Protein AF-A0A8R1IIU6-F1 (afdb_monomer_lite)

Secondary structure (DSSP, 8-state):
-BTTB----SS-SSSPPPP-TT--EEEEEETTTTEEEEEETTEEEEEEEES--SS---------STT---------S----

InterPro domains:
  IPR003877 SPRY domain [PF00622] (11-72)
  IPR013320 Concanavalin A-like lectin/glucanase domain superfamily [SSF49899] (4-78)
  IPR043136 B30.2/SPRY domain superfamily [G3DSA:2.60.120.920] (1-74)
  IPR050672 F-box/SPRY and SOCS box protein families [PTHR12245] (1-73)

Foldseek 3Di:
DPPPDDPDDFPPDDPDDDDDPPWDKDWDQDLPQQWIFIDTPNRTRDTPDHNNDNDDDDDDDDDDDPPDDDDDDDPDDDDDD

Structure (mmCIF, N/CA/C/O backbone):
data_AF-A0A8R1IIU6-F1
#
_entry.id   AF-A0A8R1IIU6-F1
#
loop_
_atom_site.group_PDB
_atom_site.id
_atom_site.type_symbol
_atom_site.label_atom_id
_atom_site.label_alt_id
_atom_site.label_comp_id
_atom_site.label_asym_id
_atom_site.label_entity_id
_atom_site.label_seq_id
_atom_site.pdbx_PDB_ins_code
_atom_site.Cartn_x
_atom_site.Cartn_y
_atom_site.Cartn_z
_atom_site.occupancy
_atom_site.B_iso_or_equiv
_atom_site.auth_seq_id
_atom_site.auth_comp_id
_atom_site.auth_asym_id
_atom_site.auth_atom_id
_atom_site.pdbx_PDB_model_num
ATOM 1 N N . MET A 1 1 ? -4.337 -11.357 -4.988 1.00 58.53 1 MET A N 1
ATOM 2 C CA . MET A 1 1 ? -4.845 -12.719 -4.718 1.00 58.53 1 MET A CA 1
ATOM 3 C C . MET A 1 1 ? -4.772 -12.966 -3.225 1.00 58.53 1 MET A C 1
ATOM 5 O O . MET A 1 1 ? -3.782 -12.579 -2.622 1.00 58.53 1 MET A O 1
ATOM 9 N N . HIS A 1 2 ? -5.789 -13.581 -2.638 1.00 67.06 2 HIS A N 1
ATOM 10 C CA . HIS A 1 2 ? -5.772 -14.072 -1.264 1.00 67.06 2 HIS A CA 1
ATOM 11 C C . HIS A 1 2 ? -6.029 -15.576 -1.327 1.00 67.06 2 HIS A C 1
ATOM 13 O O . HIS A 1 2 ? -7.010 -15.991 -1.939 1.00 67.06 2 HIS A O 1
ATOM 19 N N . ASN A 1 3 ? -5.113 -16.389 -0.796 1.00 77.31 3 ASN A N 1
ATOM 20 C CA . ASN A 1 3 ? -5.179 -17.857 -0.878 1.00 77.31 3 ASN A CA 1
ATOM 21 C C . ASN A 1 3 ? -5.411 -18.380 -2.311 1.00 77.31 3 ASN A C 1
ATOM 23 O O . ASN A 1 3 ? -6.251 -19.240 -2.553 1.00 77.31 3 ASN A O 1
ATOM 27 N N . GLY A 1 4 ? -4.701 -17.800 -3.286 1.00 76.75 4 GLY A N 1
ATOM 28 C CA . GLY A 1 4 ? -4.807 -18.179 -4.700 1.00 76.75 4 GLY A CA 1
ATOM 29 C C . GLY A 1 4 ? -6.054 -17.663 -5.428 1.00 76.75 4 GLY A C 1
ATOM 30 O O . GLY A 1 4 ? -6.166 -17.873 -6.629 1.00 76.75 4 GLY A O 1
ATOM 31 N N . GLN A 1 5 ? -6.963 -16.954 -4.749 1.00 78.19 5 GLN A N 1
ATOM 32 C CA . GLN A 1 5 ? -8.178 -16.415 -5.363 1.00 78.19 5 GLN A CA 1
ATOM 33 C C . GLN A 1 5 ? -8.077 -14.899 -5.601 1.00 78.19 5 GLN A C 1
ATOM 35 O O . GLN A 1 5 ? -7.613 -14.153 -4.725 1.00 78.19 5 GLN A O 1
ATOM 40 N N . PRO A 1 6 ? -8.480 -14.391 -6.778 1.00 75.00 6 PRO A N 1
ATOM 41 C CA . PRO A 1 6 ? -8.626 -12.959 -6.999 1.00 75.00 6 PRO A CA 1
ATOM 42 C C . PRO A 1 6 ? -9.845 -12.437 -6.222 1.00 75.00 6 PRO A C 1
ATOM 44 O O . PRO A 1 6 ? -10.945 -12.957 -6.355 1.00 75.00 6 PRO A O 1
ATOM 47 N N . LEU A 1 7 ? -9.653 -11.390 -5.416 1.00 77.38 7 LEU A N 1
ATOM 48 C CA . LEU A 1 7 ? -10.728 -10.771 -4.621 1.00 77.38 7 LEU A CA 1
ATOM 49 C C . LEU A 1 7 ? -11.465 -9.643 -5.370 1.00 77.38 7 LEU A C 1
ATOM 51 O O . LEU A 1 7 ? -12.380 -9.029 -4.828 1.00 77.38 7 LEU A O 1
ATOM 55 N N . GLY A 1 8 ? -11.056 -9.353 -6.607 1.00 79.00 8 GLY A N 1
ATOM 56 C CA . GLY A 1 8 ? -11.583 -8.271 -7.435 1.00 79.00 8 GLY A CA 1
ATOM 57 C C . GLY A 1 8 ? -10.479 -7.403 -8.035 1.00 79.00 8 GLY A C 1
ATOM 58 O O . GLY A 1 8 ? -9.290 -7.696 -7.896 1.00 79.00 8 GLY A O 1
ATOM 59 N N . VAL A 1 9 ? -10.898 -6.332 -8.709 1.00 82.19 9 VAL A N 1
ATOM 60 C CA . VAL A 1 9 ? -10.017 -5.318 -9.299 1.00 82.19 9 VAL A CA 1
ATOM 61 C C . VAL A 1 9 ? -10.033 -4.069 -8.418 1.00 82.19 9 VAL A C 1
ATOM 63 O O . VAL A 1 9 ? -11.090 -3.648 -7.944 1.00 82.19 9 VAL A O 1
ATOM 66 N N . TYR A 1 10 ? -8.855 -3.493 -8.202 1.00 85.38 10 TYR A N 1
ATOM 67 C CA . TYR A 1 10 ? -8.648 -2.227 -7.508 1.00 85.38 10 TYR A CA 1
ATOM 68 C C . TYR A 1 10 ? -7.776 -1.313 -8.386 1.00 85.38 10 TYR A C 1
ATOM 70 O O . TYR A 1 10 ? -6.827 -1.822 -8.986 1.00 85.38 10 TYR A O 1
ATOM 78 N N . PRO A 1 11 ? -8.031 0.006 -8.432 1.00 86.88 11 PRO A N 1
ATOM 79 C CA . PRO A 1 11 ? -9.189 0.699 -7.859 1.00 86.88 11 PRO A CA 1
ATOM 80 C C . PRO A 1 11 ? -10.494 0.354 -8.593 1.00 86.88 11 PRO A C 1
ATOM 82 O O . PRO A 1 11 ? -10.489 0.020 -9.778 1.00 86.88 11 PRO A O 1
ATOM 85 N N . LYS A 1 12 ? -11.633 0.423 -7.890 1.00 77.56 12 LYS A N 1
ATOM 86 C CA . LYS A 1 12 ? -12.966 0.188 -8.478 1.00 77.56 12 LYS A CA 1
ATOM 87 C C . LYS A 1 12 ? -13.437 1.428 -9.250 1.00 77.56 12 LYS A C 1
ATOM 89 O O . LYS A 1 12 ? -14.391 2.085 -8.848 1.00 77.56 12 LYS A O 1
ATOM 94 N N . MET A 1 13 ? -12.745 1.762 -10.334 1.00 73.94 13 MET A N 1
ATOM 95 C CA . MET A 1 13 ? -13.059 2.906 -11.193 1.00 73.94 13 MET A CA 1
ATOM 96 C C . MET A 1 13 ? -13.127 2.495 -12.664 1.00 73.94 13 MET A C 1
ATOM 98 O O . MET A 1 13 ? -12.509 1.513 -13.076 1.00 73.94 13 MET A O 1
ATOM 102 N N . ASN A 1 14 ? -13.891 3.245 -13.459 1.00 58.72 14 ASN A N 1
ATOM 103 C CA . ASN A 1 14 ? -13.944 3.037 -14.901 1.00 58.72 14 ASN A CA 1
ATOM 104 C C . ASN A 1 14 ? -12.626 3.547 -15.515 1.00 58.72 14 ASN A C 1
ATOM 106 O O . ASN A 1 14 ? -12.306 4.721 -15.349 1.00 58.72 14 ASN A O 1
ATOM 110 N N . ASN A 1 15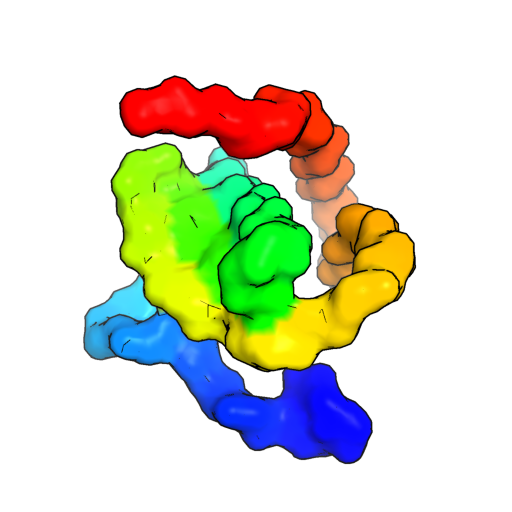 ? -11.872 2.665 -16.183 1.00 65.44 15 ASN A N 1
ATOM 111 C CA . ASN A 1 15 ? -10.524 2.913 -16.721 1.00 65.44 15 ASN A CA 1
ATOM 112 C C . ASN A 1 15 ? -9.461 3.270 -15.648 1.00 65.44 15 ASN A C 1
ATOM 114 O O . ASN A 1 15 ? -9.052 4.429 -15.552 1.00 65.44 15 ASN A O 1
ATOM 118 N N . PRO A 1 16 ? -9.006 2.300 -14.828 1.00 65.75 16 PRO A N 1
ATOM 119 C CA . PRO A 1 16 ? -8.009 2.561 -13.794 1.00 65.75 16 PRO A CA 1
ATOM 120 C C . PRO A 1 16 ? -6.700 3.083 -14.409 1.00 65.75 16 PRO A C 1
ATOM 122 O O . PRO A 1 16 ? -6.271 2.573 -15.451 1.00 65.75 16 PRO A O 1
ATOM 125 N N . PRO A 1 17 ? -6.052 4.084 -13.784 1.00 65.56 17 PRO A N 1
ATOM 126 C CA . PRO A 1 17 ? -4.801 4.623 -14.288 1.00 65.56 17 PRO A CA 1
ATOM 127 C C . PRO A 1 17 ? -3.741 3.521 -14.348 1.00 65.56 17 PRO A C 1
ATOM 129 O O . PRO A 1 17 ? -3.580 2.733 -13.412 1.00 65.56 17 PRO A O 1
ATOM 132 N N . LYS A 1 18 ? -3.026 3.452 -15.473 1.00 71.44 18 LYS A N 1
ATOM 133 C CA . LYS A 1 18 ? -1.847 2.594 -15.595 1.00 71.44 18 LYS A CA 1
ATOM 134 C C . LYS A 1 18 ? -0.697 3.261 -14.851 1.00 71.44 18 LYS A C 1
ATOM 136 O O . LYS A 1 18 ? -0.565 4.474 -14.925 1.00 71.44 18 LYS A O 1
ATOM 141 N N . TYR A 1 19 ? 0.116 2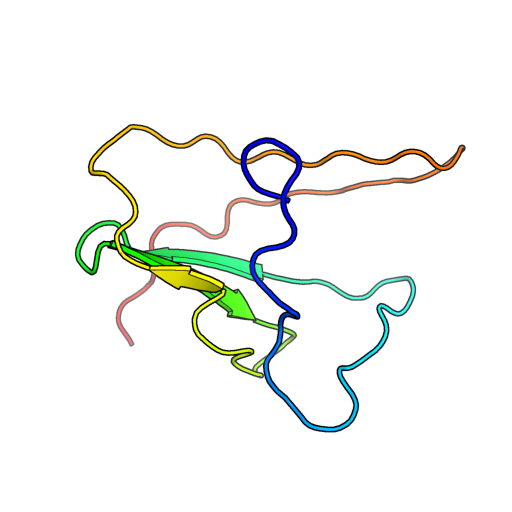.458 -14.168 1.00 69.25 19 TYR A N 1
ATOM 142 C CA . TYR A 1 19 ? 1.354 2.947 -13.572 1.00 69.25 19 TYR A CA 1
ATOM 143 C C . TYR A 1 19 ? 2.265 3.513 -14.663 1.00 69.25 19 TYR A C 1
ATOM 145 O O . TYR A 1 19 ? 2.570 2.813 -15.636 1.00 69.25 19 TYR A O 1
ATOM 153 N N . GLU A 1 20 ? 2.715 4.747 -14.477 1.00 73.69 20 GLU A N 1
ATOM 154 C CA . GLU A 1 20 ? 3.733 5.377 -15.310 1.00 73.69 20 GLU A CA 1
ATOM 155 C C . GLU A 1 20 ? 5.076 5.413 -14.571 1.00 73.69 20 GLU A C 1
ATOM 157 O O . GLU A 1 20 ? 5.154 5.608 -13.356 1.00 73.69 20 GLU A O 1
ATOM 162 N N . MET A 1 21 ? 6.169 5.199 -15.306 1.00 70.50 21 MET A N 1
ATOM 163 C CA . MET A 1 21 ? 7.508 5.191 -14.719 1.00 70.50 21 MET A CA 1
ATOM 164 C C . MET A 1 21 ? 7.805 6.546 -14.060 1.00 70.50 21 MET A C 1
ATOM 166 O O . MET A 1 21 ? 7.682 7.593 -14.690 1.00 70.50 21 MET A O 1
ATOM 170 N N . GLY A 1 22 ? 8.211 6.519 -12.789 1.00 76.50 22 GLY A N 1
ATOM 171 C CA . GLY A 1 22 ? 8.453 7.725 -11.990 1.00 76.50 22 GLY A CA 1
ATOM 172 C C . GLY A 1 22 ? 7.254 8.183 -11.153 1.00 76.50 22 GLY A C 1
ATOM 173 O O . GLY A 1 22 ? 7.417 9.062 -10.302 1.00 76.50 22 GLY A O 1
ATOM 174 N N . GLU A 1 23 ? 6.077 7.567 -11.311 1.00 82.38 23 GLU A N 1
ATOM 175 C CA . GLU A 1 23 ? 4.951 7.827 -10.419 1.00 82.38 23 GLU A CA 1
ATOM 176 C C . GLU A 1 23 ? 5.247 7.358 -8.990 1.00 82.38 23 GLU A C 1
ATOM 178 O O . GLU A 1 23 ? 5.837 6.301 -8.742 1.00 82.38 23 GLU A O 1
ATOM 183 N N . ARG A 1 24 ? 4.784 8.162 -8.029 1.00 88.19 24 ARG A N 1
ATOM 184 C CA . ARG A 1 24 ? 4.798 7.837 -6.603 1.00 88.19 24 ARG A CA 1
ATOM 185 C C . ARG A 1 24 ? 3.389 7.476 -6.168 1.00 88.19 24 ARG A C 1
ATOM 187 O O . ARG A 1 24 ? 2.459 8.259 -6.360 1.00 88.19 24 ARG A O 1
ATOM 194 N N . ILE A 1 25 ? 3.260 6.330 -5.516 1.00 90.75 25 ILE A N 1
ATOM 195 C CA . ILE A 1 25 ? 2.031 5.909 -4.853 1.00 90.75 25 ILE A CA 1
ATOM 196 C C . ILE A 1 25 ? 2.250 5.943 -3.342 1.00 90.75 25 ILE A C 1
ATOM 198 O O . ILE A 1 25 ? 3.300 5.529 -2.849 1.00 90.75 25 ILE A O 1
ATOM 202 N N . ARG A 1 26 ? 1.275 6.465 -2.599 1.00 92.88 26 ARG A N 1
ATOM 203 C CA . ARG A 1 26 ? 1.264 6.404 -1.135 1.00 92.88 26 ARG A CA 1
ATOM 204 C C . ARG A 1 26 ? 0.348 5.281 -0.689 1.00 92.88 26 ARG A C 1
ATOM 206 O O . ARG A 1 26 ? -0.746 5.132 -1.221 1.00 92.88 26 ARG A O 1
ATOM 213 N N . MET A 1 27 ? 0.794 4.521 0.303 1.00 93.19 27 MET A N 1
ATOM 214 C CA . MET A 1 27 ? -0.028 3.550 1.016 1.00 93.19 27 MET A CA 1
ATOM 215 C C . MET A 1 27 ? -0.344 4.114 2.397 1.00 93.19 27 MET A C 1
ATOM 217 O O . MET A 1 27 ? 0.566 4.541 3.107 1.00 93.19 27 MET A O 1
ATOM 221 N N . ILE A 1 28 ? -1.621 4.110 2.766 1.00 93.50 28 ILE A N 1
ATOM 222 C CA . ILE A 1 28 ? -2.094 4.551 4.072 1.00 93.50 28 ILE A CA 1
ATOM 223 C C . ILE A 1 28 ? -2.713 3.344 4.768 1.00 93.50 28 ILE A C 1
ATOM 225 O O . ILE A 1 28 ? -3.523 2.624 4.180 1.00 93.50 28 ILE A O 1
ATOM 229 N N . ILE A 1 29 ? -2.317 3.129 6.021 1.00 92.44 29 ILE A N 1
ATOM 230 C CA . ILE A 1 29 ? -2.902 2.126 6.910 1.00 92.44 29 ILE A CA 1
ATOM 231 C C . ILE A 1 29 ? -3.495 2.878 8.095 1.00 92.44 29 ILE A C 1
ATOM 233 O O . ILE A 1 29 ? -2.763 3.455 8.896 1.00 92.44 29 ILE A O 1
ATOM 237 N N . ASP A 1 30 ? -4.820 2.877 8.182 1.00 90.94 30 ASP A N 1
ATOM 238 C CA . ASP A 1 30 ? -5.561 3.400 9.322 1.00 90.94 30 ASP A CA 1
ATOM 239 C C . ASP A 1 30 ? -5.885 2.220 10.249 1.00 90.94 30 ASP A C 1
ATOM 241 O O . ASP A 1 30 ? -6.812 1.441 10.004 1.00 90.94 30 ASP A O 1
ATOM 245 N N . CYS A 1 31 ? -5.050 2.053 11.277 1.00 88.19 31 CYS A N 1
ATOM 246 C CA . CYS A 1 31 ? -5.178 0.970 12.251 1.00 88.19 31 CYS A CA 1
ATOM 247 C C . CYS A 1 31 ? -6.424 1.113 13.135 1.00 88.19 31 CYS A C 1
ATOM 249 O O . CYS A 1 31 ? -6.940 0.093 13.580 1.00 88.19 31 CYS A O 1
ATOM 251 N N . ASP A 1 32 ? -6.913 2.338 13.356 1.00 89.50 32 ASP A N 1
ATOM 252 C CA . ASP A 1 32 ? -8.082 2.601 14.202 1.00 89.50 32 ASP A CA 1
ATOM 253 C C . ASP A 1 32 ? -9.377 2.270 13.454 1.00 89.50 32 ASP A C 1
ATOM 255 O O . ASP A 1 32 ? -10.298 1.666 14.002 1.00 89.50 32 ASP A O 1
ATOM 259 N N . LYS A 1 33 ? -9.445 2.625 12.165 1.00 92.44 33 LYS A N 1
ATOM 260 C CA . LYS A 1 33 ? -10.579 2.280 11.295 1.00 92.44 33 LYS A CA 1
ATOM 261 C C . LYS A 1 33 ? -10.470 0.890 10.674 1.00 92.44 33 LYS A C 1
ATOM 263 O O . LYS A 1 33 ? -11.405 0.466 9.996 1.00 92.44 33 LYS A O 1
ATOM 268 N N . HIS A 1 34 ? -9.358 0.185 10.874 1.00 92.94 34 HIS A N 1
ATOM 269 C CA . HIS A 1 34 ? -9.089 -1.129 10.285 1.00 92.94 34 HIS A CA 1
ATOM 270 C C . HIS A 1 34 ? -9.191 -1.141 8.749 1.00 92.94 34 HIS A C 1
ATOM 272 O O . HIS A 1 34 ? -9.715 -2.090 8.151 1.00 92.94 34 HIS A O 1
ATOM 278 N N . VAL A 1 35 ? -8.685 -0.088 8.097 1.00 94.38 35 VAL A N 1
ATOM 279 C CA . VAL A 1 35 ? -8.694 0.051 6.633 1.00 94.38 35 VAL A CA 1
ATOM 280 C C . VAL A 1 35 ? -7.322 0.399 6.072 1.00 94.38 35 VAL A C 1
ATOM 282 O O . VAL A 1 35 ? -6.493 1.033 6.719 1.00 94.38 35 VAL A O 1
ATOM 285 N N . GLY A 1 36 ? -7.095 -0.005 4.827 1.00 93.12 36 GLY A N 1
ATOM 286 C CA . GLY A 1 36 ? -5.902 0.321 4.060 1.00 93.12 36 GLY A CA 1
ATOM 287 C C . GLY A 1 36 ? -6.288 0.788 2.668 1.00 93.12 36 GLY A C 1
ATOM 288 O O . GLY A 1 36 ? -7.182 0.218 2.035 1.00 93.12 36 GLY A O 1
ATOM 289 N N . TYR A 1 37 ? -5.629 1.834 2.190 1.00 93.12 37 TYR A N 1
ATOM 290 C CA . TYR A 1 37 ? -5.920 2.439 0.897 1.00 93.12 37 TYR A CA 1
ATOM 291 C C . TYR A 1 37 ? -4.675 3.055 0.271 1.00 93.12 37 TYR A C 1
ATOM 293 O O . TYR A 1 37 ? -3.630 3.184 0.913 1.00 93.12 37 TYR A O 1
ATOM 301 N N . PHE A 1 38 ? -4.795 3.418 -1.003 1.00 92.19 38 PHE A N 1
ATOM 302 C CA . PHE A 1 38 ? -3.723 4.065 -1.743 1.00 92.19 38 PHE A CA 1
ATOM 303 C C . PHE A 1 38 ? -4.136 5.449 -2.225 1.00 92.19 38 PHE A C 1
ATOM 305 O O . PHE A 1 38 ? -5.305 5.703 -2.522 1.00 92.19 38 PHE A O 1
ATOM 312 N N . GLU A 1 39 ? -3.145 6.320 -2.353 1.00 91.12 39 GLU A N 1
ATOM 313 C CA . GLU A 1 39 ? -3.286 7.638 -2.956 1.00 91.12 39 GLU A CA 1
ATOM 314 C C . GLU A 1 39 ? -2.234 7.835 -4.043 1.00 91.12 39 GLU A C 1
ATOM 316 O O . GLU A 1 39 ? -1.088 7.390 -3.913 1.00 91.12 39 GLU A O 1
ATOM 321 N N . ARG A 1 40 ? -2.605 8.567 -5.090 1.00 87.50 40 ARG A N 1
ATOM 322 C CA . ARG A 1 40 ? -1.692 9.000 -6.147 1.00 87.50 40 ARG A CA 1
ATOM 323 C C . ARG A 1 40 ? -1.691 10.522 -6.206 1.00 87.50 40 ARG A C 1
ATOM 325 O O . ARG A 1 40 ? -2.683 11.135 -6.582 1.00 87.50 40 ARG A O 1
ATOM 332 N N . GLY A 1 41 ? -0.5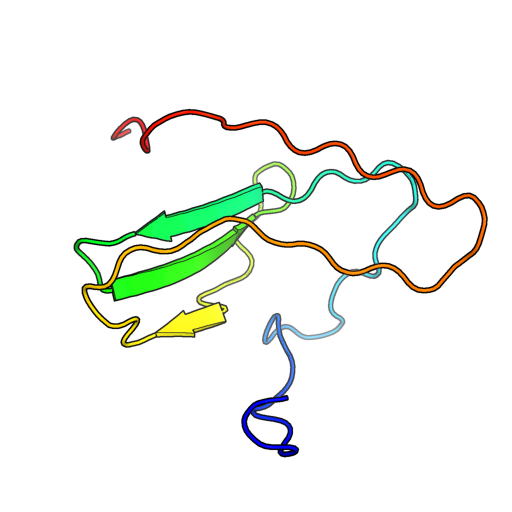90 11.156 -5.807 1.00 84.69 41 GLY A N 1
ATOM 333 C CA . GLY A 1 41 ? -0.537 12.620 -5.720 1.00 84.69 41 GLY A CA 1
ATOM 334 C C . GLY A 1 41 ? -1.509 13.160 -4.666 1.00 84.69 41 GLY A C 1
ATOM 335 O O . GLY A 1 41 ? -1.212 13.081 -3.481 1.00 84.69 41 GLY A O 1
ATOM 336 N N . THR A 1 42 ? -2.648 13.713 -5.075 1.00 83.94 42 THR A N 1
ATOM 337 C CA . THR A 1 42 ? -3.752 14.153 -4.194 1.00 83.94 42 THR A CA 1
ATOM 338 C C . THR A 1 42 ? -5.028 13.327 -4.391 1.00 83.94 42 THR A C 1
ATOM 340 O O . THR A 1 42 ? -6.044 13.593 -3.757 1.00 83.94 42 THR A O 1
ATOM 343 N N . GLU A 1 43 ? -4.986 12.324 -5.269 1.00 88.19 43 GLU A N 1
ATOM 344 C CA . GLU A 1 43 ? -6.128 11.497 -5.641 1.00 88.19 43 GLU A CA 1
ATOM 345 C C . GLU A 1 43 ? -6.275 10.305 -4.685 1.00 88.19 43 GLU A C 1
ATOM 347 O O . GLU A 1 43 ? -5.360 9.488 -4.550 1.00 88.19 43 GLU A O 1
ATOM 352 N N . PHE A 1 44 ? -7.444 10.189 -4.048 1.00 90.31 44 PHE A N 1
ATOM 353 C CA . PHE A 1 44 ? -7.834 9.026 -3.250 1.00 90.31 44 PHE A CA 1
ATOM 354 C C . PHE A 1 44 ? -8.380 7.914 -4.152 1.00 90.31 44 PHE A C 1
ATOM 356 O O . PHE A 1 44 ? -9.351 8.120 -4.877 1.00 90.31 44 PHE A O 1
ATOM 363 N N . LEU A 1 45 ? -7.791 6.717 -4.077 1.00 90.44 45 LEU A N 1
ATOM 364 C CA . LEU A 1 45 ? -8.109 5.600 -4.978 1.00 90.44 45 LEU A CA 1
ATOM 365 C C . LEU A 1 45 ? -9.142 4.606 -4.402 1.00 90.44 45 LEU A C 1
ATOM 367 O O . LEU A 1 45 ? -9.393 3.552 -4.990 1.00 90.44 45 LEU A O 1
ATOM 371 N N . GLY A 1 46 ? -9.774 4.939 -3.273 1.00 91.50 46 GLY A N 1
ATOM 372 C CA . GLY A 1 46 ? -10.753 4.080 -2.603 1.00 91.50 46 GLY A CA 1
ATOM 373 C C . GLY A 1 46 ? -10.139 3.124 -1.576 1.00 91.50 46 GLY A C 1
ATOM 374 O O . GLY A 1 46 ? -8.926 2.971 -1.473 1.00 91.50 46 GLY A O 1
ATOM 375 N N . ILE A 1 47 ? -10.992 2.450 -0.798 1.00 92.88 47 ILE A N 1
ATOM 376 C CA . ILE A 1 47 ? -10.554 1.447 0.187 1.00 92.88 47 ILE A CA 1
ATOM 377 C C . ILE A 1 47 ? -10.089 0.183 -0.547 1.00 92.88 47 ILE A C 1
ATOM 379 O O . ILE A 1 47 ? -10.872 -0.444 -1.264 1.00 92.88 47 ILE A O 1
ATOM 383 N N . ALA A 1 48 ? -8.827 -0.200 -0.345 1.00 91.94 48 ALA A N 1
ATOM 384 C CA . ALA A 1 48 ? -8.244 -1.419 -0.907 1.00 91.94 48 ALA A CA 1
ATOM 385 C C . ALA A 1 48 ? -8.460 -2.629 0.012 1.00 91.94 48 ALA A C 1
ATOM 387 O O . ALA A 1 48 ? -8.777 -3.723 -0.452 1.00 91.94 48 ALA A O 1
ATOM 388 N N . PHE A 1 49 ? -8.314 -2.416 1.320 1.00 91.25 49 PHE A N 1
ATOM 389 C CA . PHE A 1 49 ? -8.451 -3.440 2.347 1.00 91.25 49 PHE A CA 1
ATOM 390 C C . PHE A 1 49 ? -9.374 -2.932 3.451 1.00 91.25 49 PHE A C 1
ATOM 392 O O . PHE A 1 49 ? -9.169 -1.840 3.978 1.00 91.25 49 PHE A O 1
ATOM 399 N N . SER A 1 50 ? -10.377 -3.728 3.807 1.00 92.19 50 SER A N 1
ATOM 400 C CA . SER A 1 50 ? -11.253 -3.498 4.955 1.00 92.19 50 SER A CA 1
ATOM 401 C C . SER A 1 50 ? -11.086 -4.617 5.977 1.00 92.19 50 SER A C 1
ATOM 403 O O . SER A 1 50 ? -10.636 -5.712 5.634 1.00 92.19 50 SER A O 1
ATOM 405 N N . ASN A 1 51 ? -11.464 -4.343 7.227 1.00 92.50 51 ASN A N 1
ATOM 406 C CA . ASN A 1 51 ? -11.376 -5.294 8.336 1.00 92.50 51 ASN A CA 1
ATOM 407 C C . ASN A 1 51 ? -9.946 -5.818 8.552 1.00 92.50 51 ASN A C 1
ATOM 409 O O . ASN A 1 51 ? -9.734 -7.003 8.813 1.00 92.50 51 ASN A O 1
ATOM 413 N N . ILE A 1 52 ? -8.953 -4.934 8.411 1.00 91.31 52 ILE A N 1
ATOM 414 C CA . ILE A 1 52 ? -7.556 -5.265 8.686 1.00 91.31 52 ILE A CA 1
ATOM 415 C C . ILE A 1 52 ? -7.431 -5.638 10.174 1.00 91.31 52 ILE A C 1
ATOM 417 O O . ILE A 1 52 ? -7.817 -4.837 11.025 1.00 91.31 52 ILE A O 1
ATOM 421 N N . PRO A 1 53 ? -6.897 -6.821 10.527 1.00 90.56 53 PRO A N 1
ATOM 422 C CA . PRO A 1 53 ? -6.835 -7.244 11.922 1.00 90.56 53 PRO A CA 1
ATOM 423 C C . PRO A 1 53 ? -5.893 -6.341 12.742 1.00 90.56 53 PRO A C 1
ATOM 425 O O . PRO A 1 53 ? -4.954 -5.783 12.173 1.00 90.56 53 PRO A O 1
ATOM 428 N N . PRO A 1 54 ? -6.088 -6.213 14.069 1.00 88.44 54 PRO A N 1
ATOM 429 C CA . PRO A 1 54 ? -5.246 -5.407 14.964 1.00 88.44 54 PRO A CA 1
ATOM 430 C C . PRO A 1 54 ? -3.886 -6.081 15.222 1.00 88.44 54 PRO A C 1
ATOM 432 O O . PRO A 1 54 ? -3.542 -6.450 16.343 1.00 88.44 54 PRO A O 1
ATOM 435 N N . LEU A 1 55 ? -3.122 -6.301 14.158 1.00 89.75 55 LEU A N 1
ATOM 436 C CA . LEU A 1 55 ? -1.812 -6.932 14.183 1.00 89.75 55 LEU A CA 1
ATOM 437 C C . LEU A 1 55 ? -0.739 -5.924 13.786 1.00 89.75 55 LEU A C 1
ATOM 439 O O . LEU A 1 55 ? -1.005 -4.859 13.232 1.00 89.75 55 LEU A O 1
ATOM 443 N N . ARG A 1 56 ? 0.514 -6.280 14.062 1.00 87.62 56 ARG A N 1
ATOM 444 C CA . ARG A 1 56 ? 1.653 -5.503 13.587 1.00 87.62 56 ARG A CA 1
ATOM 445 C C . ARG A 1 56 ? 1.890 -5.800 12.108 1.00 87.62 56 ARG A C 1
ATOM 447 O O . ARG A 1 56 ? 2.218 -6.930 11.753 1.00 87.62 56 ARG A O 1
ATOM 454 N N . PHE A 1 57 ? 1.761 -4.777 11.269 1.00 86.94 57 PHE A N 1
ATOM 455 C CA . PHE A 1 57 ? 2.077 -4.850 9.844 1.00 86.94 57 PHE A CA 1
ATOM 456 C C . PHE A 1 57 ? 3.466 -4.297 9.557 1.00 86.94 57 PHE A C 1
ATOM 458 O O . PHE A 1 57 ? 3.960 -3.415 10.259 1.00 86.94 57 PHE A O 1
ATOM 465 N N . TYR A 1 58 ? 4.070 -4.808 8.490 1.00 90.38 58 TYR A N 1
ATOM 466 C CA . TYR A 1 58 ? 5.348 -4.347 7.974 1.00 90.38 58 TYR A CA 1
ATOM 467 C C . TYR A 1 58 ? 5.170 -3.992 6.497 1.00 90.38 58 TYR A C 1
ATOM 469 O O . TYR A 1 58 ? 4.565 -4.781 5.764 1.00 90.38 58 TYR A O 1
ATOM 477 N N . PRO A 1 59 ? 5.663 -2.828 6.044 1.00 90.81 59 PRO A N 1
ATOM 478 C CA . PRO A 1 59 ? 5.665 -2.494 4.628 1.00 90.81 59 PRO A CA 1
ATOM 479 C C . PRO A 1 59 ? 6.432 -3.544 3.816 1.00 90.81 59 PRO A C 1
ATOM 481 O O . PRO A 1 59 ? 7.507 -3.983 4.223 1.00 90.81 59 PRO A O 1
ATOM 484 N N . ALA A 1 60 ? 5.891 -3.938 2.665 1.00 92.00 60 ALA A N 1
ATOM 485 C CA . ALA A 1 60 ? 6.504 -4.930 1.789 1.00 92.00 60 ALA A CA 1
ATOM 486 C C . ALA A 1 60 ? 6.241 -4.597 0.316 1.00 92.00 60 ALA A C 1
ATOM 488 O O . ALA A 1 60 ? 5.160 -4.126 -0.037 1.00 92.00 60 ALA A O 1
ATOM 489 N N . VAL A 1 61 ? 7.226 -4.869 -0.544 1.00 90.75 61 VAL A N 1
ATOM 490 C CA . VAL A 1 61 ? 7.128 -4.752 -2.007 1.00 90.75 61 VAL A CA 1
ATOM 491 C C . VAL A 1 61 ? 7.776 -5.981 -2.638 1.00 90.75 61 VAL A C 1
ATOM 493 O O . VAL A 1 61 ? 8.764 -6.502 -2.126 1.00 90.75 61 VAL A O 1
ATOM 496 N N . CYS A 1 62 ? 7.220 -6.443 -3.755 1.00 89.88 62 CYS A N 1
ATOM 497 C CA . CYS A 1 62 ? 7.782 -7.509 -4.575 1.00 89.88 62 CYS A CA 1
ATOM 498 C C . CYS A 1 62 ? 7.887 -7.016 -6.023 1.00 89.88 62 CYS A C 1
ATOM 500 O O . CYS A 1 62 ? 6.938 -6.430 -6.543 1.00 89.88 62 CYS A O 1
ATOM 502 N N . ALA A 1 63 ? 9.031 -7.254 -6.663 1.00 87.62 63 ALA A N 1
ATOM 503 C CA . ALA A 1 63 ? 9.294 -6.913 -8.057 1.00 87.62 63 ALA A CA 1
ATOM 504 C C . ALA A 1 63 ? 9.900 -8.125 -8.776 1.00 87.62 63 ALA A C 1
ATOM 506 O O . ALA A 1 63 ? 10.650 -8.892 -8.176 1.00 87.62 63 ALA A O 1
ATOM 507 N N . VAL A 1 64 ? 9.565 -8.296 -10.057 1.00 89.50 64 VAL A N 1
ATOM 508 C CA . VAL A 1 64 ? 10.002 -9.447 -10.874 1.00 89.50 64 VAL A CA 1
ATOM 509 C C . VAL A 1 64 ? 10.849 -9.048 -12.085 1.00 89.50 64 VAL A C 1
ATOM 511 O O . VAL A 1 64 ? 11.415 -9.913 -12.746 1.00 89.50 64 VAL A O 1
ATOM 514 N N . TYR A 1 65 ? 10.949 -7.751 -12.387 1.00 82.56 65 TYR A N 1
ATOM 515 C CA . TYR A 1 65 ? 11.690 -7.243 -13.540 1.00 82.56 65 TYR A CA 1
ATOM 516 C C . TYR A 1 65 ? 13.122 -6.860 -13.153 1.00 82.56 65 TYR A C 1
ATOM 518 O O . TYR A 1 65 ? 13.341 -6.1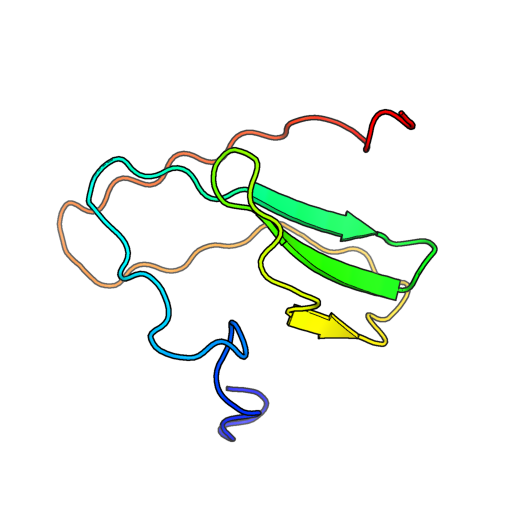58 -12.162 1.00 82.56 65 TYR A O 1
ATOM 526 N N . GLY A 1 66 ? 14.095 -7.290 -13.962 1.00 85.81 66 GLY A N 1
ATOM 527 C CA . GLY A 1 66 ? 15.495 -6.891 -13.808 1.00 85.81 66 GLY A CA 1
ATOM 528 C C . GLY A 1 66 ? 15.657 -5.37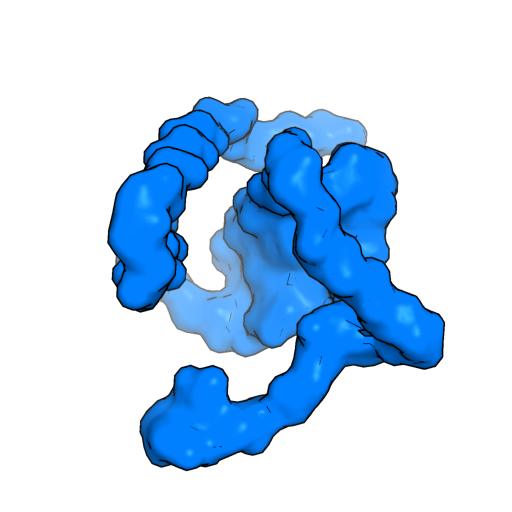5 -13.932 1.00 85.81 66 GLY A C 1
ATOM 529 O O . GLY A 1 66 ? 14.971 -4.748 -14.735 1.00 85.81 66 GLY A O 1
ATOM 530 N N . ASN A 1 67 ? 16.555 -4.797 -13.130 1.00 86.00 67 ASN A N 1
ATOM 531 C CA . ASN A 1 67 ? 16.803 -3.350 -13.031 1.00 86.00 67 ASN A CA 1
ATOM 532 C C . ASN A 1 67 ? 15.634 -2.521 -12.459 1.00 86.00 67 ASN A C 1
ATOM 534 O O . ASN A 1 67 ? 15.611 -1.305 -12.623 1.00 86.00 67 ASN A O 1
ATOM 538 N N . THR A 1 68 ? 14.666 -3.148 -11.778 1.00 85.88 68 THR A N 1
ATOM 539 C CA . THR A 1 68 ? 13.647 -2.394 -11.031 1.00 85.88 68 THR A CA 1
ATOM 540 C C . THR A 1 68 ? 14.268 -1.773 -9.785 1.00 85.88 68 THR A C 1
ATOM 542 O O . THR A 1 68 ? 14.744 -2.493 -8.908 1.00 85.88 68 THR A O 1
ATOM 545 N N . GLU A 1 69 ? 14.192 -0.451 -9.666 1.00 88.75 69 GLU A N 1
ATOM 546 C CA . GLU A 1 69 ? 14.548 0.270 -8.447 1.00 88.75 69 GLU A CA 1
ATOM 547 C C . GLU A 1 69 ? 13.282 0.679 -7.692 1.00 88.75 69 GLU A C 1
ATOM 549 O O . GLU A 1 69 ? 12.374 1.297 -8.249 1.00 88.75 69 GLU A O 1
ATOM 554 N N . VAL A 1 70 ? 13.216 0.332 -6.406 1.00 88.94 70 VAL A N 1
ATOM 555 C CA . VAL A 1 70 ? 12.104 0.700 -5.527 1.00 88.94 70 VAL A CA 1
ATOM 556 C C . VAL A 1 70 ? 12.657 1.506 -4.364 1.00 88.94 70 VAL A C 1
ATOM 558 O O . VAL A 1 70 ? 13.507 1.029 -3.619 1.00 88.94 70 VAL A O 1
ATOM 561 N N . SER A 1 71 ? 12.134 2.716 -4.183 1.00 91.62 71 SER A N 1
ATOM 562 C CA . SER A 1 71 ? 12.377 3.530 -2.992 1.00 91.62 71 SER A CA 1
ATOM 563 C C . SER A 1 71 ? 11.114 3.587 -2.144 1.00 91.62 71 SER A C 1
ATOM 565 O O . SER A 1 71 ? 10.038 3.904 -2.648 1.00 91.62 71 SER A O 1
ATOM 567 N N . MET A 1 72 ? 11.247 3.307 -0.849 1.00 92.88 72 MET A N 1
ATOM 568 C CA . MET A 1 72 ? 10.156 3.388 0.117 1.00 92.88 72 MET A CA 1
ATOM 569 C C . MET A 1 72 ? 10.532 4.367 1.225 1.00 92.88 72 MET A C 1
ATOM 571 O O . MET A 1 72 ? 11.584 4.237 1.845 1.00 92.88 72 MET A O 1
ATOM 575 N N . VAL A 1 73 ? 9.666 5.348 1.471 1.00 93.31 73 VAL A N 1
ATOM 576 C CA . VAL A 1 73 ? 9.879 6.392 2.476 1.00 93.31 73 VAL A CA 1
ATOM 577 C C . VAL A 1 73 ? 8.702 6.382 3.436 1.00 93.31 73 VAL A C 1
ATOM 579 O O . VAL A 1 73 ? 7.550 6.466 3.011 1.00 93.31 73 VAL A O 1
ATOM 582 N N . TYR A 1 74 ? 8.991 6.284 4.732 1.00 92.31 74 TYR A N 1
ATOM 583 C CA . TYR A 1 74 ? 7.970 6.442 5.759 1.00 92.31 74 TYR A CA 1
ATOM 584 C C . TYR A 1 74 ? 7.629 7.926 5.912 1.00 92.31 74 TYR A C 1
ATOM 586 O O . TYR A 1 74 ? 8.500 8.734 6.227 1.00 92.31 74 T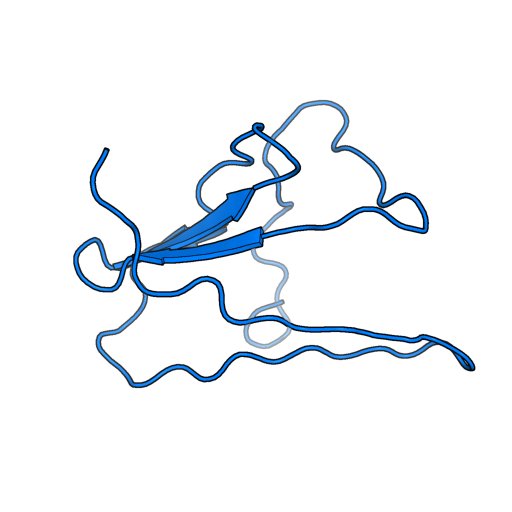YR A O 1
ATOM 594 N N . LEU A 1 75 ? 6.365 8.281 5.677 1.00 90.56 75 LEU A N 1
ATOM 595 C CA . LEU A 1 75 ? 5.894 9.670 5.728 1.00 90.56 75 LEU A CA 1
ATOM 596 C C . LEU A 1 75 ? 5.476 10.124 7.135 1.00 90.56 75 LEU A C 1
ATOM 598 O O . LEU A 1 75 ? 5.124 11.285 7.314 1.00 90.56 75 LEU A O 1
ATOM 602 N N . GLY A 1 76 ? 5.546 9.236 8.129 1.00 88.06 76 GLY A N 1
ATOM 603 C CA . GLY A 1 76 ? 5.071 9.503 9.482 1.00 88.06 76 GLY A CA 1
ATOM 604 C C . GLY A 1 76 ? 3.646 9.014 9.718 1.00 88.06 76 GLY A C 1
ATOM 605 O O . GLY A 1 76 ? 2.997 8.445 8.837 1.00 88.06 76 GLY A O 1
ATOM 606 N N . SER A 1 77 ? 3.177 9.228 10.945 1.00 80.75 77 SER A N 1
ATOM 607 C CA . SER A 1 77 ? 1.773 9.019 11.289 1.00 80.75 77 SER A CA 1
ATOM 608 C C . SER A 1 77 ? 0.899 9.990 10.490 1.00 80.75 77 SER A C 1
ATOM 610 O O . SER A 1 77 ? 1.360 11.101 10.207 1.00 80.75 77 SER A O 1
ATOM 612 N N . PRO A 1 78 ? -0.352 9.626 10.151 1.00 65.44 78 PRO A N 1
ATOM 613 C CA . PRO A 1 78 ? -1.271 10.552 9.505 1.00 65.44 78 PRO A CA 1
ATOM 614 C C . PRO A 1 78 ? -1.359 11.833 10.338 1.00 65.44 78 PRO A C 1
ATOM 616 O O . PRO A 1 78 ? -1.774 11.797 11.498 1.00 65.44 78 PRO A O 1
ATOM 619 N N . THR A 1 79 ? -0.940 12.964 9.776 1.00 59.69 79 THR A N 1
ATOM 620 C CA . THR A 1 79 ? -1.265 14.259 10.366 1.00 59.69 79 THR A CA 1
ATOM 621 C C . THR A 1 79 ? -2.766 14.411 10.195 1.00 59.69 79 THR A C 1
ATOM 623 O O . THR A 1 79 ? -3.233 14.497 9.059 1.00 59.69 79 THR A O 1
ATOM 626 N N . MET A 1 80 ? -3.526 14.369 11.292 1.00 49.16 80 MET A N 1
ATOM 627 C CA . MET A 1 80 ? -4.914 14.824 11.255 1.00 49.16 80 MET A CA 1
ATOM 628 C C . MET A 1 80 ? -4.920 16.210 10.604 1.00 49.16 80 MET A C 1
ATOM 630 O O . MET A 1 80 ? -4.255 17.120 11.101 1.00 49.16 80 MET A O 1
ATOM 634 N N . GLY A 1 81 ? -5.574 16.314 9.447 1.00 43.62 81 GLY A N 1
ATOM 635 C CA . GLY A 1 81 ? -6.005 17.597 8.906 1.00 43.62 81 GLY A CA 1
ATOM 636 C C . GLY A 1 81 ? -7.171 18.129 9.718 1.00 43.62 81 GLY A C 1
ATOM 637 O O . GLY A 1 81 ? -7.960 17.287 10.209 1.00 43.62 81 GLY A O 1
#

Radius of gyration: 14.12 Å; chains: 1; bounding box: 31×36×32 Å

pLDDT: mean 83.6, std 11.06, range [43.62, 94.38]

Organism: Caenorhabditis japonica (NCBI:txid281687)

Sequence (81 aa):
MHNGQPLGVYPKMNNPPKYEMGERIRMIIDCDKHVGYFERGTEFLGIAFSNIPPLRFYPAVCAVYGNTEVSMVYLGSPTMG